Protein AF-A0A434S3I4-F1 (afdb_monomer_lite)

Radius of gyration: 11.04 Å; chains: 1; bounding box: 17×26×29 Å

Foldseek 3Di:
DPFFKWKAWQNDIDGPDDPDDHDPPIDIDIHGPDPDD

Secondary structure (DSSP, 8-state):
---PPEEEETTEEESS---PPPPTT--EEEE------

pLDDT: mean 76.21, std 9.84, range [50.62, 87.38]

Sequence (37 aa):
LDRGIAVAIDGTIYRDTWSKELPPGAEIFLLPRLAGG

Structure (mmCIF, N/CA/C/O backbone):
data_AF-A0A434S3I4-F1
#
_entry.id   AF-A0A434S3I4-F1
#
loop_
_atom_site.group_PDB
_atom_site.id
_atom_site.type_symbol
_atom_site.label_atom_id
_atom_site.label_alt_id
_atom_site.label_comp_id
_atom_site.label_asym_id
_atom_site.label_entity_id
_atom_site.label_seq_id
_atom_site.pdbx_PDB_ins_code
_atom_site.Cartn_x
_atom_site.Cartn_y
_atom_site.Cartn_z
_atom_site.occupancy
_atom_site.B_iso_or_equiv
_atom_site.auth_seq_id
_atom_site.auth_comp_id
_atom_site.auth_asym_id
_atom_site.auth_atom_id
_atom_site.pdbx_PDB_model_num
ATOM 1 N N . LEU A 1 1 ? 2.174 -3.108 -21.031 1.00 50.62 1 LEU A N 1
ATOM 2 C CA . LEU A 1 1 ? 1.135 -2.997 -19.981 1.00 50.62 1 LEU A CA 1
ATOM 3 C C . LEU A 1 1 ? 1.867 -2.943 -18.639 1.00 50.62 1 LEU A C 1
ATOM 5 O O . LEU A 1 1 ? 1.818 -3.894 -17.887 1.00 50.62 1 LEU A O 1
ATOM 9 N N . ASP A 1 2 ? 2.629 -1.870 -18.396 1.00 55.22 2 ASP A N 1
ATOM 10 C CA . ASP A 1 2 ? 3.648 -1.801 -17.321 1.00 55.22 2 ASP A CA 1
ATOM 11 C C . ASP A 1 2 ? 3.329 -0.744 -16.251 1.00 55.22 2 ASP A C 1
ATOM 13 O O . ASP A 1 2 ? 4.184 -0.303 -15.482 1.00 55.22 2 ASP A O 1
ATOM 17 N N . ARG A 1 3 ? 2.074 -0.285 -16.190 1.00 60.91 3 ARG A N 1
ATOM 18 C CA . ARG A 1 3 ? 1.653 0.652 -15.144 1.00 60.91 3 ARG A CA 1
ATOM 19 C C . ARG A 1 3 ? 1.352 -0.137 -13.871 1.00 60.91 3 ARG A C 1
ATOM 21 O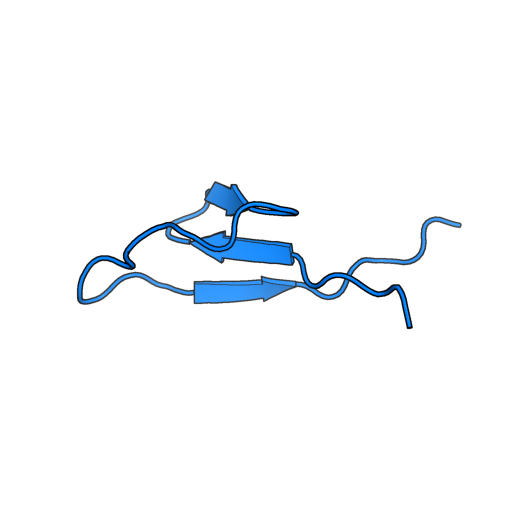 O . ARG A 1 3 ? 0.194 -0.388 -13.562 1.00 60.91 3 ARG A O 1
ATOM 28 N N . GLY A 1 4 ? 2.398 -0.563 -13.163 1.00 69.62 4 GLY A N 1
ATOM 29 C CA . GLY A 1 4 ? 2.248 -1.128 -11.822 1.00 69.62 4 GLY A CA 1
ATOM 30 C C . GLY A 1 4 ? 1.516 -0.138 -10.907 1.00 69.62 4 GLY A C 1
ATOM 31 O O . GLY A 1 4 ? 1.787 1.063 -10.962 1.00 69.62 4 GLY A O 1
ATOM 32 N N . ILE A 1 5 ? 0.578 -0.622 -10.095 1.00 74.38 5 ILE A N 1
ATOM 33 C CA . ILE A 1 5 ? -0.145 0.184 -9.099 1.00 74.38 5 ILE A CA 1
ATOM 34 C C . ILE A 1 5 ? 0.681 0.196 -7.811 1.00 74.38 5 ILE A C 1
ATOM 36 O O . ILE A 1 5 ? 1.192 -0.845 -7.406 1.00 74.38 5 ILE A O 1
ATOM 40 N N . ALA A 1 6 ? 0.834 1.362 -7.182 1.00 80.69 6 ALA A N 1
ATOM 41 C CA . ALA A 1 6 ? 1.383 1.439 -5.834 1.00 80.69 6 ALA A CA 1
ATOM 42 C C 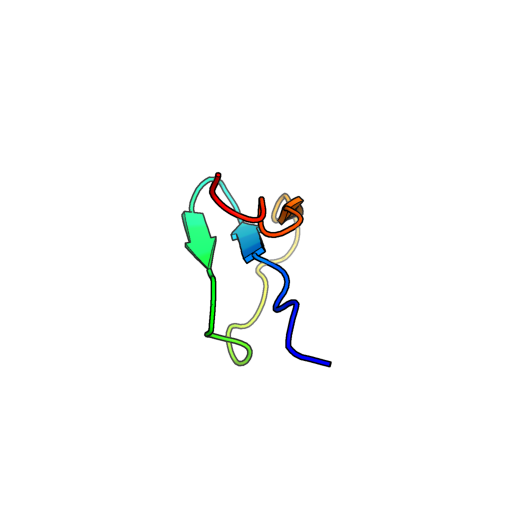. ALA A 1 6 ? 0.236 1.322 -4.826 1.00 80.69 6 ALA A C 1
ATOM 44 O O . ALA A 1 6 ? -0.827 1.910 -5.019 1.00 80.69 6 ALA A O 1
ATOM 45 N N . VAL A 1 7 ? 0.447 0.570 -3.754 1.00 83.25 7 VAL A N 1
ATOM 46 C CA . VAL A 1 7 ? -0.556 0.365 -2.706 1.00 83.25 7 VAL A CA 1
ATOM 47 C C . VAL A 1 7 ? -0.006 0.925 -1.407 1.00 83.25 7 VAL A C 1
ATOM 49 O O . VAL A 1 7 ? 1.109 0.582 -1.024 1.00 83.25 7 VAL A O 1
ATOM 52 N N . ALA A 1 8 ? -0.762 1.780 -0.727 1.00 85.25 8 ALA A N 1
ATOM 53 C CA . ALA A 1 8 ? -0.453 2.182 0.637 1.00 85.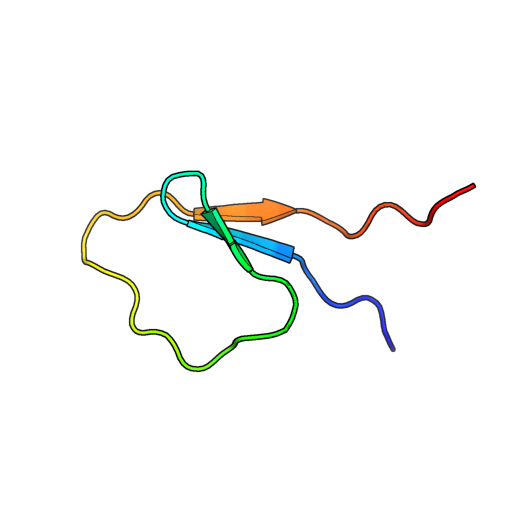25 8 ALA A CA 1
ATOM 54 C C . ALA A 1 8 ? -1.343 1.407 1.612 1.00 85.25 8 ALA A C 1
ATOM 56 O O . ALA A 1 8 ? -2.556 1.364 1.423 1.00 85.25 8 ALA A O 1
ATOM 57 N N . ILE A 1 9 ? -0.732 0.795 2.626 1.00 85.75 9 ILE A N 1
ATOM 58 C CA . ILE A 1 9 ? -1.414 0.059 3.698 1.00 85.75 9 ILE A CA 1
ATOM 59 C C . ILE A 1 9 ? -0.937 0.667 5.012 1.00 85.75 9 ILE A C 1
ATOM 61 O O . ILE A 1 9 ? 0.270 0.656 5.272 1.00 85.75 9 ILE A O 1
ATOM 65 N N . ASP A 1 10 ? -1.855 1.239 5.791 1.00 85.44 10 ASP A N 1
ATOM 66 C CA . ASP A 1 10 ? -1.565 1.900 7.074 1.00 85.44 10 ASP A CA 1
ATOM 67 C C . ASP A 1 10 ? -0.389 2.901 6.980 1.00 85.44 10 ASP A C 1
ATOM 69 O O . ASP A 1 10 ? 0.524 2.935 7.806 1.00 85.44 10 ASP A O 1
ATOM 73 N N . GLY A 1 11 ? -0.353 3.682 5.894 1.00 83.19 11 GLY A N 1
ATOM 74 C CA . GLY A 1 11 ? 0.689 4.684 5.630 1.00 83.19 11 GLY A CA 1
ATOM 75 C C . GLY A 1 11 ? 2.002 4.147 5.038 1.00 83.19 11 GLY A C 1
ATOM 76 O O . GLY A 1 11 ? 2.871 4.938 4.674 1.00 83.19 11 GLY A O 1
ATOM 77 N N . THR A 1 12 ? 2.155 2.830 4.870 1.00 82.81 12 THR A N 1
ATOM 78 C CA . THR A 1 12 ? 3.338 2.221 4.235 1.00 82.81 12 THR A CA 1
ATOM 79 C C . THR A 1 12 ? 3.092 1.943 2.754 1.00 82.81 12 THR A C 1
ATOM 81 O O . THR A 1 12 ? 2.120 1.274 2.413 1.00 82.81 12 THR A O 1
ATOM 84 N N . ILE A 1 13 ? 3.988 2.401 1.872 1.00 83.38 13 ILE A N 1
ATOM 85 C CA . ILE A 1 13 ? 3.869 2.230 0.413 1.00 83.38 13 ILE A CA 1
ATOM 86 C C . ILE A 1 13 ? 4.557 0.941 -0.054 1.00 83.38 13 ILE A C 1
ATOM 88 O O . ILE A 1 13 ? 5.749 0.738 0.172 1.00 83.38 13 ILE A O 1
ATOM 92 N N . TYR A 1 14 ? 3.826 0.126 -0.808 1.00 82.06 14 TYR A N 1
ATOM 93 C CA . TYR A 1 14 ? 4.287 -1.083 -1.480 1.00 82.06 14 TYR A CA 1
ATOM 94 C C . TYR A 1 14 ? 4.189 -0.885 -2.990 1.00 82.06 14 TYR A C 1
ATOM 96 O O . TYR A 1 14 ? 3.171 -0.424 -3.509 1.00 82.06 14 TYR A O 1
ATOM 104 N N . ARG A 1 15 ? 5.270 -1.201 -3.705 1.00 74.94 15 ARG A N 1
ATOM 105 C CA . ARG A 1 15 ? 5.364 -0.964 -5.155 1.00 74.94 15 ARG A CA 1
ATOM 106 C C . ARG A 1 15 ? 5.426 -2.253 -5.964 1.00 74.94 15 ARG A C 1
ATOM 108 O O . ARG A 1 15 ? 4.899 -2.261 -7.072 1.00 74.94 15 ARG A O 1
ATOM 115 N N . ASP A 1 16 ? 6.012 -3.308 -5.393 1.00 69.19 16 ASP A N 1
ATOM 116 C CA . ASP A 1 16 ? 6.351 -4.535 -6.124 1.00 69.19 16 ASP A CA 1
ATOM 117 C C . ASP A 1 16 ? 6.150 -5.822 -5.278 1.00 69.19 16 ASP A C 1
ATOM 119 O O . ASP A 1 16 ? 6.490 -6.921 -5.714 1.00 69.19 16 ASP A O 1
ATOM 123 N N . THR A 1 17 ? 5.573 -5.710 -4.073 1.00 63.62 17 THR A N 1
ATOM 124 C CA . THR A 1 17 ? 5.353 -6.839 -3.150 1.00 63.62 17 THR A CA 1
ATOM 125 C C . THR A 1 17 ? 3.872 -7.203 -3.099 1.00 63.62 17 THR A C 1
ATOM 127 O O . THR A 1 17 ? 3.080 -6.481 -2.499 1.00 63.62 17 THR A O 1
ATOM 130 N N . TRP A 1 18 ? 3.510 -8.341 -3.697 1.00 66.62 18 TRP A N 1
ATOM 131 C CA . TRP A 1 18 ? 2.116 -8.794 -3.848 1.00 66.62 18 TRP A CA 1
ATOM 132 C C . TRP A 1 18 ? 1.720 -9.948 -2.912 1.00 66.62 18 TRP A C 1
ATOM 134 O O . TRP A 1 18 ? 0.604 -1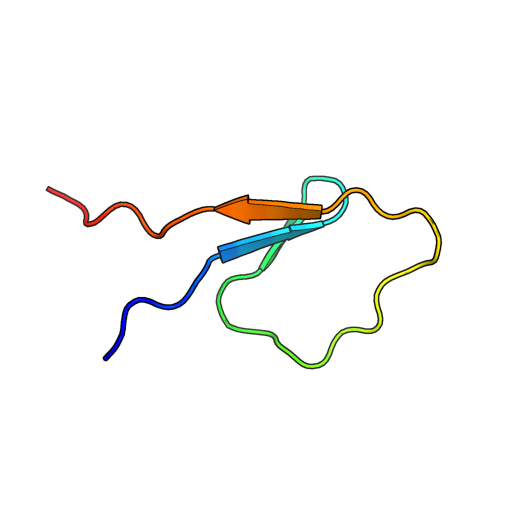0.448 -2.994 1.00 66.62 18 TRP A O 1
ATOM 144 N N . SER A 1 19 ? 2.614 -10.371 -2.014 1.00 71.50 19 SER A N 1
ATOM 145 C CA . SER A 1 19 ? 2.445 -11.595 -1.210 1.00 71.50 19 SER A CA 1
ATOM 146 C C . SER A 1 19 ? 2.181 -11.340 0.278 1.00 71.50 19 SER A C 1
ATOM 148 O O . SER A 1 19 ? 2.339 -12.250 1.088 1.00 71.50 19 SER A O 1
ATOM 150 N N . LYS A 1 20 ? 1.853 -10.102 0.671 1.00 72.12 20 LYS A N 1
ATOM 151 C CA . LYS A 1 20 ? 1.618 -9.750 2.077 1.00 72.12 20 LYS A CA 1
ATOM 152 C C . LYS A 1 20 ? 0.146 -9.951 2.433 1.00 72.12 20 LYS A C 1
ATOM 154 O O . LYS A 1 20 ? -0.720 -9.370 1.786 1.00 72.12 20 LYS A O 1
ATOM 159 N N . GLU A 1 21 ? -0.122 -10.735 3.475 1.00 77.50 21 GLU A N 1
ATOM 160 C CA . GLU A 1 21 ? -1.458 -10.801 4.070 1.00 77.50 21 GLU A CA 1
ATOM 161 C C . GLU A 1 21 ? -1.859 -9.430 4.618 1.00 77.50 21 GLU A C 1
ATOM 163 O O . GLU A 1 21 ? -1.091 -8.762 5.318 1.00 77.50 21 GLU A O 1
ATOM 168 N N . LEU A 1 22 ? -3.073 -9.013 4.267 1.00 80.81 22 LEU A N 1
ATOM 169 C CA . LEU A 1 22 ? -3.656 -7.765 4.730 1.00 80.81 22 LEU A CA 1
ATOM 170 C C . LEU A 1 22 ? -4.298 -7.998 6.101 1.00 80.81 22 LEU A C 1
ATOM 172 O O . LEU A 1 22 ? -5.156 -8.879 6.216 1.00 80.81 22 LEU A O 1
ATOM 176 N N . PRO A 1 23 ? -3.914 -7.233 7.137 1.00 81.19 23 PRO A N 1
ATOM 177 C CA . PRO A 1 23 ? -4.561 -7.347 8.430 1.00 81.19 23 PRO A CA 1
ATOM 178 C C . PRO A 1 23 ? -6.045 -6.942 8.340 1.00 81.19 23 PRO A C 1
ATOM 180 O O . PRO A 1 23 ? -6.401 -6.051 7.560 1.00 81.19 23 PRO A O 1
ATOM 183 N N . PRO A 1 24 ? -6.931 -7.565 9.140 1.00 86.31 24 PRO A N 1
ATOM 184 C CA . PRO A 1 24 ? -8.330 -7.168 9.193 1.00 86.31 24 PRO A CA 1
ATOM 185 C C . PRO A 1 24 ? -8.457 -5.716 9.667 1.00 86.31 24 PRO A C 1
ATOM 187 O O . PRO A 1 24 ? -7.913 -5.351 10.707 1.00 86.31 24 PRO A O 1
ATOM 190 N N . GLY A 1 25 ? -9.200 -4.901 8.914 1.00 87.38 25 GLY A N 1
ATOM 191 C CA . GLY A 1 25 ? -9.434 -3.489 9.237 1.00 87.38 25 GLY A CA 1
ATOM 192 C C . GLY A 1 25 ? -8.348 -2.518 8.765 1.00 87.38 25 GLY A C 1
ATOM 193 O O . GLY A 1 25 ? -8.450 -1.337 9.078 1.00 87.38 25 GLY A O 1
ATOM 194 N N . ALA A 1 26 ? -7.341 -2.984 8.018 1.00 87.12 26 ALA A N 1
ATOM 195 C CA . ALA A 1 26 ? -6.327 -2.108 7.437 1.00 87.12 26 ALA A CA 1
ATOM 196 C C . ALA A 1 26 ? -6.935 -1.121 6.431 1.00 87.12 26 ALA A C 1
ATOM 198 O O . ALA A 1 26 ? -7.800 -1.490 5.627 1.00 87.12 26 ALA A O 1
ATOM 199 N N . GLU A 1 27 ? -6.445 0.118 6.439 1.00 84.88 27 GLU A N 1
ATOM 200 C CA . GLU A 1 27 ? -6.861 1.131 5.472 1.00 84.88 27 GLU A CA 1
ATOM 201 C C . GLU A 1 27 ? -5.952 1.080 4.239 1.00 84.88 27 GLU A C 1
ATOM 203 O O . GLU A 1 27 ? -4.721 1.128 4.342 1.00 84.88 27 GLU A O 1
ATOM 208 N N . ILE A 1 28 ? -6.566 0.945 3.059 1.00 85.50 28 ILE A N 1
ATOM 209 C CA . ILE A 1 28 ? -5.862 0.665 1.805 1.00 85.50 28 ILE A CA 1
ATOM 210 C C . ILE A 1 28 ? -6.134 1.773 0.794 1.00 85.50 28 ILE A C 1
ATOM 212 O O . ILE A 1 28 ? -7.280 2.018 0.417 1.00 85.50 28 ILE A O 1
ATOM 216 N N . PHE A 1 29 ? -5.063 2.374 0.278 1.00 85.25 29 PHE A N 1
ATOM 217 C CA . PHE A 1 29 ? -5.132 3.370 -0.789 1.00 85.25 29 PHE A CA 1
ATOM 218 C C . PHE A 1 29 ? -4.416 2.872 -2.041 1.00 85.25 29 PHE A C 1
ATOM 220 O O . PHE A 1 29 ? -3.242 2.497 -2.004 1.00 85.25 29 PHE A O 1
ATOM 227 N N . LEU A 1 30 ? -5.119 2.906 -3.173 1.00 83.38 30 LEU A N 1
ATOM 228 C CA . LEU A 1 30 ? -4.543 2.627 -4.485 1.00 83.38 30 LEU A CA 1
ATOM 229 C C . LEU A 1 30 ? -4.021 3.926 -5.086 1.00 83.38 30 LEU A C 1
ATOM 231 O O . LEU A 1 30 ? -4.783 4.853 -5.359 1.00 83.38 30 LEU A O 1
ATOM 235 N N . LEU A 1 31 ? -2.715 3.982 -5.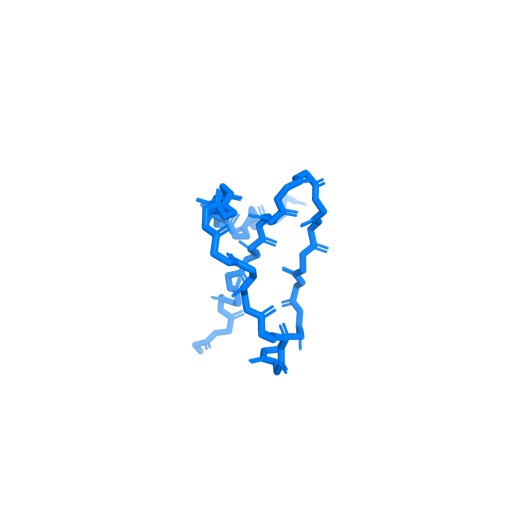305 1.00 84.06 31 LEU A N 1
ATOM 236 C CA . LEU A 1 31 ? -2.040 5.143 -5.853 1.00 84.06 31 LEU A CA 1
ATOM 237 C C . LEU A 1 31 ? -1.624 4.835 -7.297 1.00 84.06 31 LEU A C 1
ATOM 239 O O . LEU A 1 31 ? -0.805 3.934 -7.530 1.00 84.06 31 LEU A O 1
ATOM 243 N N . PRO A 1 32 ? -2.162 5.559 -8.295 1.00 76.69 32 PRO A N 1
ATOM 244 C CA . PRO A 1 32 ? -1.671 5.432 -9.655 1.00 76.69 32 PRO A CA 1
ATOM 245 C C . PRO A 1 32 ? -0.208 5.877 -9.686 1.00 76.69 32 PRO A C 1
ATOM 247 O O . PRO A 1 32 ? 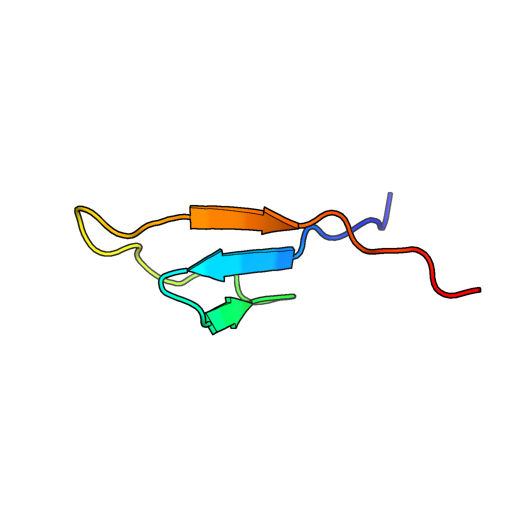0.154 6.901 -9.102 1.00 76.69 32 PRO A O 1
ATOM 250 N N . ARG A 1 33 ? 0.654 5.123 -10.379 1.00 72.06 33 ARG A N 1
ATOM 251 C CA . ARG A 1 33 ? 2.011 5.606 -10.649 1.00 72.06 33 ARG A CA 1
ATOM 252 C C . ARG A 1 33 ? 1.893 6.890 -11.462 1.00 72.06 33 ARG A C 1
ATOM 254 O O . ARG A 1 33 ? 1.449 6.862 -12.609 1.00 72.06 33 ARG A O 1
ATOM 261 N N . LEU A 1 34 ? 2.300 8.001 -10.854 1.00 75.56 34 LEU A N 1
ATOM 262 C CA . LEU A 1 34 ? 2.536 9.238 -11.577 1.00 75.56 34 LEU A CA 1
ATOM 263 C C . LEU A 1 34 ? 3.644 8.938 -12.588 1.00 75.56 34 LEU A C 1
ATOM 265 O O . LEU A 1 34 ? 4.744 8.530 -12.207 1.00 75.56 34 LEU A O 1
ATOM 269 N N . ALA A 1 35 ? 3.328 9.056 -13.878 1.00 67.00 35 ALA A N 1
ATOM 270 C CA . ALA A 1 35 ? 4.359 9.110 -14.898 1.00 67.00 35 ALA A CA 1
ATOM 271 C C . ALA A 1 35 ? 5.178 10.366 -14.582 1.00 67.00 35 ALA A C 1
ATOM 273 O O . ALA A 1 35 ? 4.637 11.470 -14.627 1.00 67.00 35 ALA A O 1
ATOM 274 N N . GLY A 1 36 ? 6.421 10.177 -14.135 1.00 70.19 36 GLY A N 1
ATOM 275 C CA . GLY A 1 36 ? 7.338 11.287 -13.906 1.00 70.19 36 GLY A CA 1
ATOM 276 C C . GLY A 1 36 ? 7.465 12.102 -15.190 1.00 70.19 36 GLY A C 1
ATOM 277 O O . GLY A 1 36 ? 7.514 11.515 -16.273 1.00 70.19 36 GLY A O 1
ATOM 278 N N . GLY A 1 37 ? 7.431 13.428 -15.048 1.00 54.50 37 GLY A N 1
ATOM 279 C CA . GLY A 1 37 ? 7.795 14.349 -16.125 1.00 54.50 37 GLY A CA 1
ATOM 280 C C . GLY A 1 37 ? 9.266 14.238 -16.488 1.00 54.50 37 GLY A C 1
ATOM 281 O O . GLY A 1 37 ? 10.053 13.788 -15.622 1.00 54.50 37 GLY A O 1
#